Protein AF-L7R060-F1 (afdb_monomer)

Radius of gyration: 18.18 Å; Cα contacts (8 Å, |Δi|>4): 61; chains: 1; bounding box: 45×25×52 Å

Solvent-accessible surface area (backbone atoms only — not comparable to full-atom values): 6545 Å² total; per-residue (Å²): 123,94,82,47,65,68,56,54,50,41,52,54,49,36,50,52,49,52,52,50,52,53,48,53,52,49,66,74,74,50,60,56,66,68,50,34,44,70,75,47,49,67,59,95,84,44,58,66,72,50,77,69,54,50,54,49,33,53,75,73,73,43,94,71,81,53,69,83,77,52,50,71,69,54,42,38,60,67,54,50,82,80,78,59,79,92,69,67,85,79,72,77,68,72,102,61,101,62,78,85,83,110

Secondary structure (DSSP, 8-state):
--SSHHHHHHHHHHHHHHHHHHHH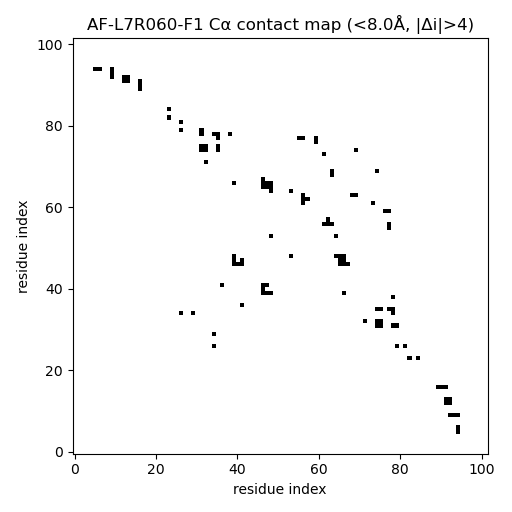HHHHHS-HHHHHHHHS--BTTB----HHHHHHHHHTT-----GGG--HHHHHHHH-----GGG-------SS--GGG-

Structure (mmCIF, N/CA/C/O backbone):
data_AF-L7R060-F1
#
_entry.id   AF-L7R060-F1
#
loop_
_atom_site.group_PDB
_atom_site.id
_atom_site.type_symbol
_atom_site.label_atom_id
_atom_site.label_alt_id
_atom_site.label_comp_id
_atom_site.label_asym_id
_atom_site.label_entity_id
_atom_site.label_seq_id
_atom_site.pdbx_PDB_ins_code
_atom_site.Cartn_x
_atom_site.Cartn_y
_atom_site.Cartn_z
_atom_site.occupancy
_atom_site.B_iso_or_equiv
_atom_site.auth_seq_id
_atom_site.auth_comp_id
_atom_site.auth_asym_id
_atom_site.auth_atom_id
_atom_site.pdbx_PDB_model_num
ATOM 1 N N . HIS A 1 1 ? 6.606 -1.240 -30.825 1.00 59.78 1 HIS A N 1
ATOM 2 C CA . HIS A 1 1 ? 5.860 -2.257 -30.055 1.00 59.78 1 HIS A CA 1
ATOM 3 C C . HIS A 1 1 ? 4.808 -2.863 -30.954 1.00 59.78 1 HIS A C 1
ATOM 5 O O . HIS A 1 1 ? 4.145 -2.104 -31.643 1.00 59.78 1 HIS A O 1
ATOM 11 N N . LEU A 1 2 ? 4.706 -4.192 -30.994 1.00 74.38 2 LEU A N 1
ATOM 12 C CA . LEU A 1 2 ? 3.775 -4.894 -31.881 1.00 74.38 2 LEU A CA 1
ATOM 13 C C . LEU A 1 2 ? 2.315 -4.590 -31.490 1.00 74.38 2 LEU A C 1
ATOM 15 O O . LEU A 1 2 ? 1.551 -4.064 -32.286 1.00 74.38 2 LEU A O 1
ATOM 19 N N . THR A 1 3 ? 1.976 -4.851 -30.227 1.00 81.38 3 THR A N 1
ATOM 20 C CA . THR A 1 3 ? 0.625 -4.688 -29.656 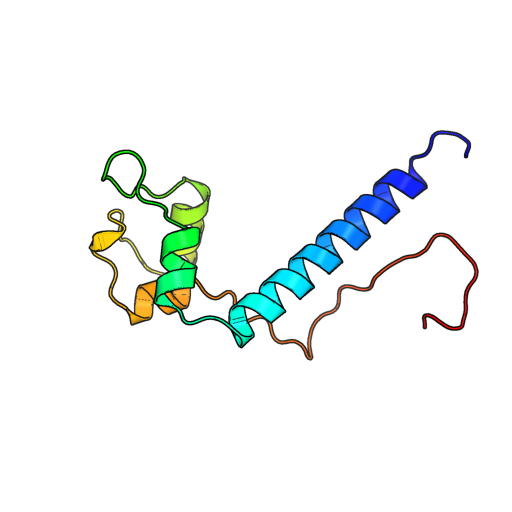1.00 81.38 3 THR A CA 1
ATOM 21 C C . THR A 1 3 ? 0.634 -4.035 -28.267 1.00 81.38 3 THR A C 1
ATOM 23 O O . THR A 1 3 ? -0.404 -3.598 -27.791 1.00 81.38 3 THR A O 1
ATOM 26 N N . GLY A 1 4 ? 1.806 -3.904 -27.626 1.00 83.38 4 GLY A N 1
ATOM 27 C CA . GLY A 1 4 ? 1.961 -3.256 -26.314 1.00 83.38 4 GLY A CA 1
ATOM 28 C C . GLY A 1 4 ? 1.757 -4.171 -25.100 1.00 83.38 4 GLY A C 1
ATOM 29 O O . GLY A 1 4 ? 1.866 -3.698 -23.973 1.00 83.38 4 GLY A O 1
ATOM 30 N N . ASP A 1 5 ? 1.537 -5.471 -25.298 1.00 86.50 5 ASP A N 1
ATOM 31 C CA . ASP A 1 5 ? 1.238 -6.415 -24.208 1.00 86.50 5 ASP A CA 1
ATOM 32 C C . ASP A 1 5 ? 2.343 -6.469 -23.142 1.00 86.50 5 ASP A C 1
ATOM 34 O O . ASP A 1 5 ? 2.064 -6.400 -21.945 1.00 86.50 5 ASP A O 1
ATOM 38 N N . ILE A 1 6 ? 3.613 -6.494 -23.563 1.00 82.62 6 ILE A N 1
ATOM 39 C CA . ILE A 1 6 ? 4.758 -6.482 -22.638 1.00 82.62 6 ILE A CA 1
ATOM 40 C C . ILE A 1 6 ? 4.770 -5.195 -21.804 1.00 82.62 6 ILE A C 1
ATOM 42 O O . ILE A 1 6 ? 4.984 -5.244 -20.598 1.00 82.62 6 ILE A O 1
ATOM 46 N N . HIS A 1 7 ? 4.435 -4.049 -22.400 1.00 83.06 7 HIS A N 1
ATOM 47 C CA . HIS A 1 7 ? 4.350 -2.786 -21.668 1.00 83.06 7 HIS A CA 1
ATOM 48 C C . HIS A 1 7 ? 3.236 -2.779 -20.629 1.00 83.06 7 HIS A C 1
ATOM 50 O O . HIS A 1 7 ? 3.437 -2.263 -19.531 1.00 83.06 7 HIS A O 1
ATOM 56 N N . ALA A 1 8 ? 2.075 -3.350 -20.957 1.00 85.94 8 ALA A N 1
ATOM 57 C CA . ALA A 1 8 ? 0.975 -3.469 -20.010 1.00 85.94 8 ALA A CA 1
ATOM 58 C C . ALA A 1 8 ? 1.377 -4.342 -18.811 1.00 85.94 8 ALA A C 1
ATOM 60 O O . ALA A 1 8 ? 1.128 -3.967 -17.664 1.00 85.94 8 ALA A O 1
ATOM 61 N N . VAL A 1 9 ? 2.074 -5.456 -19.062 1.00 86.44 9 VAL A N 1
ATOM 62 C CA . VAL A 1 9 ? 2.598 -6.341 -18.011 1.00 86.44 9 VAL A CA 1
ATOM 63 C C . VAL A 1 9 ? 3.658 -5.633 -17.161 1.00 86.44 9 VAL A C 1
ATOM 65 O O . VAL A 1 9 ? 3.557 -5.643 -15.933 1.00 86.44 9 VAL A O 1
ATOM 68 N N . THR A 1 10 ? 4.635 -4.960 -17.776 1.00 86.19 10 THR A N 1
ATOM 69 C CA . THR A 1 10 ? 5.672 -4.187 -17.070 1.00 86.19 10 THR A CA 1
ATOM 70 C C . THR A 1 10 ? 5.061 -3.080 -16.211 1.00 86.19 10 THR A C 1
ATOM 72 O O . THR A 1 10 ? 5.429 -2.929 -15.043 1.00 86.19 10 THR A O 1
ATOM 75 N N . ALA A 1 11 ? 4.098 -2.329 -16.752 1.00 86.06 11 ALA A N 1
ATOM 76 C CA . ALA A 1 11 ? 3.409 -1.268 -16.026 1.00 86.06 11 ALA A CA 1
ATOM 77 C C . ALA A 1 11 ? 2.633 -1.821 -14.823 1.00 86.06 11 ALA A C 1
ATOM 79 O O . ALA A 1 11 ? 2.760 -1.286 -13.722 1.00 86.06 11 ALA A O 1
ATOM 80 N N . ALA A 1 12 ? 1.889 -2.918 -14.998 1.00 88.38 12 ALA A N 1
ATOM 81 C CA . ALA A 1 12 ? 1.152 -3.562 -13.914 1.00 88.38 12 ALA A CA 1
ATOM 82 C C . ALA A 1 12 ? 2.084 -4.109 -12.816 1.00 88.38 12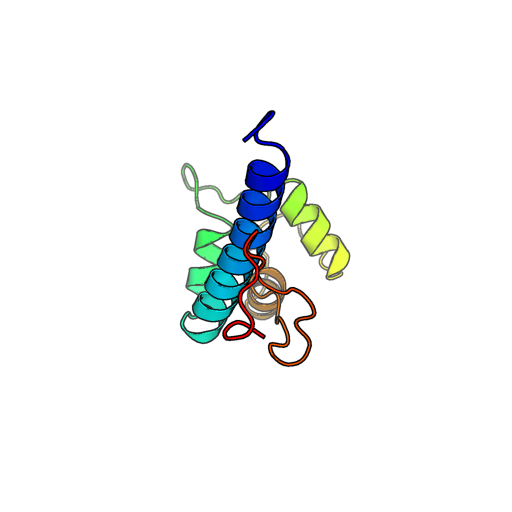 ALA A C 1
ATOM 84 O O . ALA A 1 12 ? 1.834 -3.887 -11.630 1.00 88.38 12 ALA A O 1
ATOM 85 N N . ASN A 1 13 ? 3.188 -4.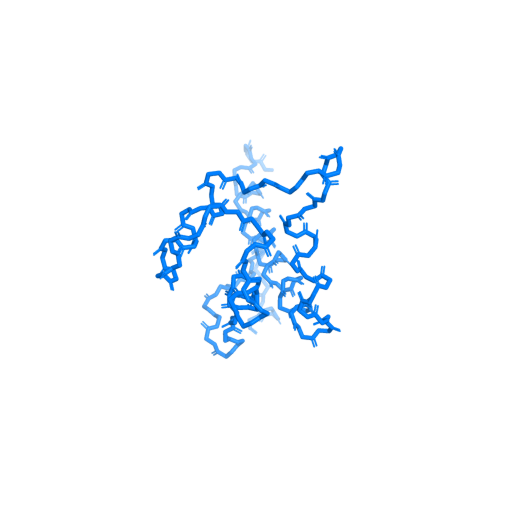766 -13.193 1.00 89.94 13 ASN A N 1
ATOM 86 C CA . ASN A 1 13 ? 4.168 -5.305 -12.246 1.00 89.94 13 ASN A CA 1
ATOM 87 C C . ASN A 1 13 ? 4.799 -4.203 -11.385 1.00 89.94 13 ASN A C 1
ATOM 89 O O . ASN A 1 13 ? 4.892 -4.316 -10.160 1.00 89.94 13 ASN A O 1
ATOM 93 N N . ASN A 1 14 ? 5.223 -3.120 -12.035 1.00 86.69 14 ASN A N 1
ATOM 94 C CA . ASN A 1 14 ? 5.877 -2.007 -11.359 1.00 86.69 14 ASN A CA 1
ATOM 95 C C . ASN A 1 14 ? 4.892 -1.156 -10.556 1.00 86.69 14 ASN A C 1
ATOM 97 O O . ASN A 1 14 ? 5.276 -0.623 -9.515 1.00 86.69 14 ASN A O 1
ATOM 101 N N . LEU A 1 15 ? 3.628 -1.068 -10.986 1.00 89.75 15 LEU A N 1
ATOM 102 C CA . LEU A 1 15 ? 2.565 -0.446 -10.202 1.00 89.75 15 LEU A CA 1
ATOM 103 C C . LEU A 1 15 ? 2.357 -1.192 -8.881 1.00 89.75 15 LEU A C 1
ATOM 105 O O . LEU A 1 15 ? 2.281 -0.548 -7.836 1.00 89.75 15 LEU A O 1
ATOM 109 N N . LEU A 1 16 ? 2.326 -2.529 -8.904 1.00 88.12 16 LEU A N 1
ATOM 110 C CA . LEU A 1 16 ? 2.218 -3.320 -7.678 1.00 88.12 16 LEU A CA 1
ATOM 111 C C . 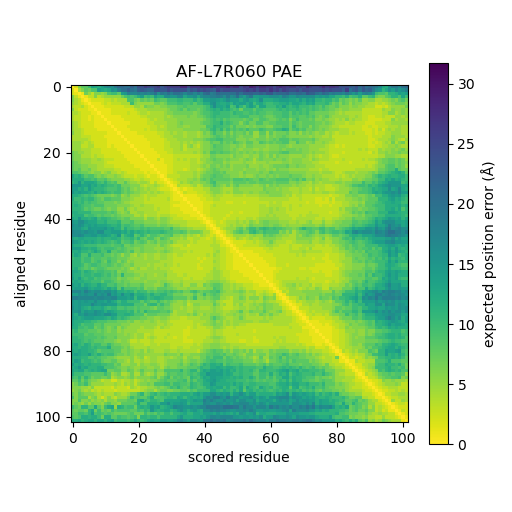LEU A 1 16 ? 3.430 -3.106 -6.762 1.00 88.12 16 LEU A C 1
ATOM 113 O O . LEU A 1 16 ? 3.253 -2.846 -5.573 1.00 88.12 16 LEU A O 1
ATOM 117 N N . ALA A 1 17 ? 4.647 -3.139 -7.315 1.00 87.00 17 ALA A N 1
ATOM 118 C CA . ALA A 1 17 ? 5.867 -2.870 -6.551 1.00 87.00 17 ALA A CA 1
ATOM 119 C C . ALA A 1 17 ? 5.832 -1.476 -5.892 1.00 87.00 17 ALA A C 1
ATOM 121 O O . ALA A 1 17 ? 6.106 -1.336 -4.703 1.00 87.00 17 ALA A O 1
ATOM 122 N N . ALA A 1 18 ? 5.412 -0.445 -6.633 1.00 87.25 18 ALA A N 1
ATOM 123 C CA . ALA A 1 18 ? 5.281 0.913 -6.107 1.00 87.25 18 ALA A CA 1
ATOM 124 C C . ALA A 1 18 ? 4.215 1.024 -5.009 1.00 87.25 18 ALA A C 1
ATOM 126 O O . ALA A 1 18 ? 4.421 1.723 -4.017 1.00 87.25 18 ALA A O 1
ATOM 127 N N . GLN A 1 19 ? 3.090 0.319 -5.151 1.00 87.56 19 GLN A N 1
ATOM 128 C CA . GLN A 1 19 ? 2.060 0.266 -4.114 1.00 87.56 19 GLN A CA 1
ATOM 129 C C . GLN A 1 19 ? 2.558 -0.430 -2.842 1.00 87.56 19 GLN A C 1
ATOM 131 O O . GLN A 1 19 ? 2.220 0.011 -1.742 1.00 87.56 19 GLN A O 1
ATOM 136 N N . MET A 1 20 ? 3.370 -1.483 -2.975 1.00 86.12 20 MET A N 1
ATOM 137 C CA . MET A 1 20 ? 4.004 -2.150 -1.836 1.00 86.12 20 MET A CA 1
ATOM 138 C C . MET A 1 20 ? 4.952 -1.206 -1.094 1.00 86.12 20 MET A C 1
ATOM 140 O O . MET A 1 20 ? 4.821 -1.064 0.121 1.00 86.12 20 MET A O 1
ATOM 144 N N . ASP A 1 21 ? 5.833 -0.499 -1.802 1.00 85.00 21 ASP A N 1
ATOM 145 C CA . ASP A 1 21 ? 6.761 0.452 -1.176 1.00 85.00 21 ASP A CA 1
ATOM 146 C C . ASP A 1 21 ? 6.029 1.602 -0.484 1.00 85.00 21 ASP A C 1
ATOM 148 O O . ASP A 1 21 ? 6.330 1.936 0.662 1.00 85.00 21 ASP A O 1
ATOM 152 N N . ALA A 1 22 ? 5.021 2.181 -1.147 1.00 86.25 22 ALA A N 1
ATOM 153 C CA . ALA A 1 22 ? 4.194 3.232 -0.561 1.00 86.25 22 ALA A CA 1
ATOM 154 C C . ALA A 1 22 ? 3.512 2.740 0.721 1.00 86.25 22 ALA A C 1
ATOM 156 O O . ALA A 1 22 ? 3.435 3.458 1.721 1.00 86.25 22 ALA A O 1
ATOM 157 N N . ARG A 1 23 ? 3.049 1.486 0.720 1.00 85.12 23 ARG A N 1
ATOM 158 C CA . ARG A 1 23 ? 2.434 0.875 1.891 1.00 85.12 23 ARG A CA 1
ATOM 159 C C . ARG A 1 23 ? 3.431 0.692 3.036 1.00 85.12 23 ARG A C 1
ATOM 161 O O . ARG A 1 23 ? 3.100 1.064 4.159 1.00 85.12 23 ARG A O 1
ATOM 168 N N . ILE A 1 24 ? 4.625 0.170 2.758 1.00 86.38 24 ILE A N 1
ATOM 169 C CA . ILE A 1 24 ? 5.707 0.015 3.745 1.00 86.38 24 ILE A CA 1
ATOM 170 C C . ILE A 1 24 ? 6.075 1.380 4.335 1.00 86.38 24 ILE A C 1
ATOM 172 O O . ILE A 1 24 ? 6.105 1.544 5.553 1.00 86.38 24 ILE A O 1
ATOM 176 N N . PHE A 1 25 ? 6.266 2.390 3.485 1.00 86.00 25 PHE A N 1
ATOM 177 C CA . PHE A 1 25 ? 6.591 3.748 3.910 1.00 86.00 25 PHE A CA 1
ATOM 178 C C . PHE A 1 25 ? 5.522 4.344 4.839 1.00 86.00 25 PHE A C 1
ATOM 180 O O . PHE A 1 25 ? 5.847 4.911 5.885 1.00 86.00 25 PHE A O 1
ATOM 187 N N . HIS A 1 26 ? 4.239 4.198 4.501 1.00 84.75 26 HIS A N 1
ATOM 188 C CA . HIS A 1 26 ? 3.154 4.700 5.343 1.00 84.75 26 HIS A CA 1
ATOM 189 C C . HIS A 1 26 ? 3.012 3.934 6.663 1.00 84.75 26 HIS A C 1
ATOM 191 O O . HIS A 1 26 ? 2.721 4.563 7.678 1.00 84.75 26 HIS A O 1
ATOM 197 N N . GLU A 1 27 ? 3.256 2.620 6.687 1.00 84.50 27 GLU A N 1
ATOM 198 C CA . GLU A 1 27 ? 3.258 1.840 7.936 1.00 84.50 27 GLU A CA 1
ATOM 199 C C . GLU A 1 27 ? 4.428 2.202 8.863 1.00 84.50 27 GLU A C 1
ATOM 201 O O . GLU A 1 27 ? 4.266 2.170 10.083 1.00 84.50 27 GLU A O 1
ATOM 206 N N . LEU A 1 28 ? 5.584 2.583 8.308 1.00 83.00 28 LEU A N 1
ATOM 207 C CA . LEU A 1 28 ? 6.756 3.002 9.086 1.00 83.00 28 LEU A CA 1
ATOM 208 C C . LEU A 1 28 ? 6.634 4.428 9.641 1.00 83.00 28 LEU A C 1
ATOM 210 O O . LEU A 1 28 ? 7.156 4.717 10.715 1.00 83.00 28 LEU A O 1
ATOM 214 N N . THR A 1 29 ? 5.968 5.328 8.915 1.00 83.88 29 THR A N 1
ATOM 215 C CA . THR A 1 29 ? 5.951 6.767 9.242 1.00 83.88 29 THR A CA 1
ATOM 216 C C . THR A 1 29 ? 4.697 7.231 9.978 1.00 83.88 29 THR A C 1
ATOM 218 O O . THR A 1 29 ? 4.731 8.267 10.645 1.00 83.88 29 THR A O 1
ATOM 221 N N . GLN A 1 30 ? 3.575 6.514 9.865 1.00 83.12 30 GLN A N 1
ATOM 222 C CA . GLN A 1 30 ? 2.288 6.960 10.402 1.00 83.12 30 GLN A CA 1
ATOM 223 C C . GLN A 1 30 ? 1.858 6.183 11.649 1.00 83.12 30 GLN A C 1
ATOM 225 O O . GLN A 1 30 ? 2.161 5.007 11.828 1.00 83.12 30 GLN A O 1
AT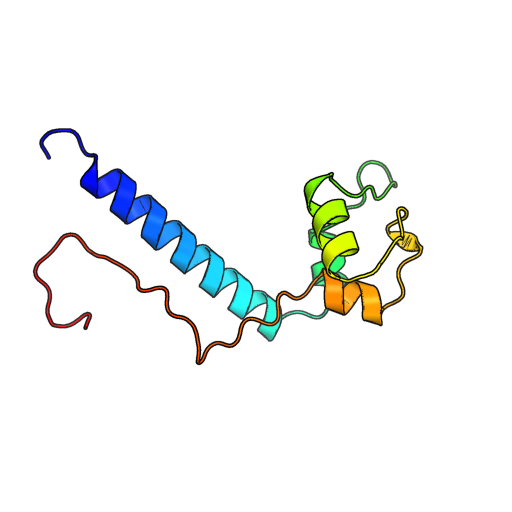OM 230 N N . LYS A 1 31 ? 1.096 6.864 12.513 1.00 84.44 31 LYS A N 1
ATOM 231 C CA . LYS A 1 31 ? 0.425 6.250 13.665 1.00 84.44 31 LYS A CA 1
ATOM 232 C C . LYS A 1 31 ? -0.793 5.436 13.214 1.00 84.44 31 LYS A C 1
ATOM 234 O O . LYS A 1 31 ? -1.412 5.742 12.194 1.00 84.44 31 LYS A O 1
ATOM 239 N N . ASP A 1 32 ? -1.182 4.463 14.031 1.00 84.06 32 ASP A N 1
ATOM 240 C CA . ASP A 1 32 ? -2.208 3.471 13.677 1.00 84.06 32 ASP A CA 1
ATOM 241 C C . ASP A 1 32 ? -3.614 4.056 13.543 1.00 84.06 32 ASP A C 1
ATOM 243 O O . ASP A 1 32 ? -4.340 3.696 12.618 1.00 84.06 32 ASP A O 1
ATOM 247 N N . GLY A 1 33 ? -3.980 5.008 14.408 1.00 84.12 33 GLY A N 1
ATOM 248 C CA . GLY A 1 33 ? -5.281 5.687 14.352 1.00 84.12 33 GLY A CA 1
ATOM 249 C C . GLY A 1 33 ? -5.540 6.348 12.990 1.00 84.12 33 GLY A C 1
ATOM 250 O O . GLY A 1 33 ? -6.480 5.959 12.297 1.00 84.12 33 GLY A O 1
ATOM 251 N N . PRO A 1 34 ? -4.667 7.268 12.531 1.00 86.19 34 PRO A N 1
ATOM 252 C CA . PRO A 1 34 ? -4.775 7.850 11.194 1.00 86.19 34 PRO A CA 1
ATOM 253 C C . PRO A 1 34 ? -4.749 6.823 10.053 1.00 86.19 34 PRO A C 1
ATOM 255 O O . PRO A 1 34 ? -5.343 7.058 8.999 1.00 86.19 34 PRO A O 1
ATOM 258 N N . LEU A 1 35 ? -4.042 5.697 10.211 1.00 85.50 35 LEU A N 1
ATOM 259 C CA . LEU A 1 35 ? -4.023 4.633 9.203 1.00 85.50 35 LEU A CA 1
ATOM 260 C C . LEU A 1 35 ? -5.406 3.972 9.088 1.00 85.50 35 LEU A C 1
ATOM 262 O O . LEU A 1 35 ? -5.926 3.797 7.986 1.00 85.50 35 LEU A O 1
ATOM 266 N N . TYR A 1 36 ? -6.023 3.668 10.231 1.00 87.25 36 TYR A N 1
ATOM 267 C CA . TYR A 1 36 ? -7.369 3.113 10.311 1.00 87.25 36 TYR A CA 1
ATOM 268 C C . TYR A 1 36 ? -8.425 4.075 9.757 1.00 87.25 36 TYR A C 1
ATOM 270 O O . TYR A 1 36 ? -9.263 3.672 8.951 1.00 87.25 36 TYR A O 1
ATOM 278 N N . ASP A 1 37 ? -8.345 5.358 10.111 1.00 87.25 37 ASP A N 1
ATOM 279 C CA . ASP A 1 37 ? -9.300 6.379 9.670 1.00 87.25 37 ASP A CA 1
ATOM 280 C C . ASP A 1 37 ? -9.324 6.551 8.145 1.00 87.25 37 ASP A C 1
ATOM 282 O O . ASP A 1 37 ? -10.378 6.816 7.565 1.00 87.25 37 ASP A O 1
ATOM 286 N N . ARG A 1 38 ? -8.177 6.360 7.481 1.00 86.00 38 ARG A N 1
ATOM 287 C CA . ARG A 1 38 ? -8.091 6.370 6.012 1.00 86.00 38 ARG A CA 1
ATOM 288 C C . ARG A 1 38 ? -8.652 5.099 5.379 1.00 86.00 38 ARG A C 1
ATOM 290 O O . ARG A 1 38 ? -9.193 5.166 4.279 1.00 86.00 38 ARG A O 1
ATOM 297 N N . LEU A 1 39 ? -8.532 3.951 6.049 1.00 85.88 39 LEU A N 1
ATOM 298 C CA . LEU A 1 39 ? -9.087 2.680 5.573 1.00 85.88 39 LEU A CA 1
ATOM 299 C C . LEU A 1 39 ? -10.608 2.615 5.746 1.00 85.88 39 LEU A C 1
ATOM 301 O O . LEU A 1 39 ? -11.294 2.037 4.903 1.00 85.88 39 LEU A O 1
ATOM 305 N N . VAL A 1 40 ? -11.134 3.194 6.825 1.00 88.44 40 VAL A N 1
ATOM 306 C CA . VAL A 1 40 ? -12.568 3.223 7.136 1.00 88.44 40 VAL A CA 1
ATOM 307 C C . VAL A 1 40 ? -13.008 4.672 7.374 1.00 88.44 40 VAL A C 1
ATOM 309 O O . VAL A 1 40 ? -13.226 5.095 8.519 1.00 88.44 40 VAL A O 1
ATOM 312 N N . PRO A 1 41 ? -13.137 5.465 6.295 1.00 88.50 41 PRO A N 1
ATOM 313 C CA . PRO A 1 41 ? -13.551 6.851 6.417 1.00 88.50 41 PRO A CA 1
ATOM 314 C C . PRO A 1 41 ? -14.990 6.945 6.930 1.00 88.50 41 PRO A C 1
ATOM 316 O O . PRO A 1 41 ? -15.841 6.098 6.645 1.00 88.50 41 PRO A O 1
ATOM 319 N N . LYS A 1 42 ? -15.281 8.017 7.671 1.00 87.69 42 LYS A N 1
ATOM 320 C CA . LYS A 1 42 ? -16.657 8.382 8.024 1.00 87.69 42 LYS A CA 1
ATOM 321 C C . LYS A 1 42 ? -17.312 9.027 6.811 1.00 87.69 42 LYS A C 1
ATOM 323 O O . LYS A 1 42 ? -16.977 10.153 6.455 1.00 87.69 42 LYS A O 1
ATOM 328 N N . ILE A 1 43 ? -18.259 8.331 6.190 1.00 84.44 43 ILE A N 1
ATOM 329 C CA . ILE A 1 43 ? -19.060 8.877 5.092 1.00 84.44 43 ILE A CA 1
ATOM 330 C C . ILE A 1 43 ? -20.427 9.220 5.672 1.00 84.44 43 ILE A C 1
ATOM 332 O O . ILE A 1 43 ? -21.122 8.348 6.184 1.00 84.44 43 ILE A O 1
ATOM 336 N N . LYS A 1 44 ? -20.806 10.503 5.624 1.00 82.62 44 LYS A N 1
ATOM 337 C CA . LYS A 1 44 ? -22.058 11.003 6.227 1.00 82.62 44 LYS A CA 1
ATOM 338 C C . LYS A 1 44 ? -22.192 10.629 7.717 1.00 82.62 44 LYS A C 1
ATOM 340 O O . LYS A 1 44 ? -23.258 10.238 8.175 1.00 82.62 44 LYS A O 1
ATOM 345 N N . GLY A 1 45 ? -21.084 10.708 8.458 1.00 82.38 45 GLY A N 1
ATOM 346 C CA . GLY A 1 45 ? -21.032 10.425 9.898 1.00 82.38 45 GLY A CA 1
ATOM 347 C C . GLY A 1 45 ? -20.967 8.942 10.277 1.00 82.38 45 GLY A C 1
ATOM 348 O O . GLY A 1 45 ? -20.652 8.643 11.424 1.00 82.38 45 GLY A O 1
ATOM 349 N N . VAL A 1 46 ? -21.177 8.021 9.331 1.00 84.44 46 VAL A N 1
ATOM 350 C CA . VAL A 1 46 ? -21.199 6.575 9.593 1.00 84.44 46 VAL A CA 1
ATOM 351 C C . VAL A 1 46 ? -19.943 5.912 9.035 1.00 84.44 46 VAL A C 1
ATOM 353 O O . VAL A 1 46 ? -19.517 6.193 7.910 1.00 84.44 46 VAL A O 1
ATOM 356 N N . ARG A 1 47 ? -19.346 5.009 9.818 1.00 87.00 47 ARG A N 1
ATOM 357 C CA . ARG A 1 47 ? -18.314 4.086 9.339 1.00 87.00 47 ARG A CA 1
ATOM 358 C C . ARG A 1 47 ? -18.962 2.783 8.909 1.00 87.00 47 ARG A C 1
ATOM 360 O O . ARG A 1 47 ? -19.804 2.241 9.616 1.00 87.00 47 ARG A O 1
ATOM 367 N N . LYS A 1 48 ? -18.549 2.250 7.763 1.00 87.44 48 LYS A N 1
ATOM 368 C CA . LYS A 1 48 ? -19.022 0.951 7.283 1.00 87.44 48 LYS A CA 1
ATOM 369 C C . LYS A 1 48 ? -17.869 0.172 6.679 1.00 87.44 48 LYS A C 1
ATOM 371 O O . LYS A 1 48 ? -17.136 0.706 5.850 1.00 87.44 48 LYS A O 1
ATOM 376 N N . PHE A 1 49 ? -17.747 -1.099 7.050 1.00 87.94 49 PHE A N 1
ATOM 377 C CA . PHE A 1 49 ? -16.815 -1.996 6.379 1.00 87.94 49 PHE A CA 1
ATOM 378 C C . PHE A 1 49 ? -17.312 -2.387 4.987 1.00 87.94 49 PHE A C 1
ATOM 380 O O . PHE A 1 49 ? -18.492 -2.682 4.783 1.00 87.94 49 PHE A O 1
ATOM 387 N N . SER A 1 50 ? -16.386 -2.460 4.035 1.00 88.56 50 SER A N 1
ATOM 388 C CA . SER A 1 50 ? -16.622 -3.110 2.748 1.00 88.56 50 SER A CA 1
ATOM 389 C C . SER A 1 50 ? -16.538 -4.637 2.875 1.00 88.56 50 SER A C 1
ATOM 391 O O . SER A 1 50 ? -15.930 -5.174 3.803 1.00 88.56 50 SER A O 1
ATOM 393 N N . ALA A 1 51 ? -17.088 -5.368 1.901 1.00 88.44 51 ALA A N 1
ATOM 394 C CA . ALA A 1 51 ? -17.031 -6.833 1.888 1.00 88.44 51 ALA A CA 1
ATOM 395 C C . ALA A 1 51 ? -15.586 -7.380 1.923 1.00 88.44 51 ALA A C 1
ATOM 397 O O . ALA A 1 51 ? -15.326 -8.436 2.496 1.00 88.44 51 ALA A O 1
ATOM 398 N N . ILE A 1 52 ? -14.624 -6.655 1.338 1.00 88.62 52 ILE A N 1
ATOM 399 C CA . ILE A 1 52 ? -13.199 -7.027 1.360 1.00 88.62 52 ILE A CA 1
ATOM 400 C C . ILE A 1 52 ? -12.630 -6.886 2.778 1.00 88.62 52 ILE A C 1
ATOM 402 O O . ILE A 1 52 ? -11.889 -7.753 3.240 1.00 88.62 52 ILE A O 1
ATOM 406 N N . GLN A 1 53 ? -13.003 -5.818 3.482 1.00 87.38 53 GLN A N 1
ATOM 407 C CA . GLN A 1 53 ? -12.554 -5.551 4.847 1.00 87.38 53 GLN A CA 1
ATOM 408 C C . GLN A 1 53 ? -13.126 -6.568 5.837 1.00 87.38 53 GLN A C 1
ATOM 410 O O . GLN A 1 53 ? -12.385 -7.085 6.668 1.00 87.38 53 GLN A O 1
ATOM 415 N N . GLN A 1 54 ? -14.394 -6.951 5.679 1.00 88.88 54 GLN A N 1
ATOM 416 C CA . GLN A 1 54 ? -15.004 -8.024 6.473 1.00 88.88 54 GLN A CA 1
ATOM 417 C C . GLN A 1 54 ? -14.290 -9.367 6.266 1.00 88.88 54 GLN A C 1
ATOM 419 O O . GLN A 1 54 ? -13.998 -10.072 7.228 1.00 88.88 54 GLN A O 1
ATOM 424 N N . ARG A 1 55 ? -13.918 -9.705 5.021 1.00 89.88 55 ARG A N 1
ATOM 425 C CA . ARG A 1 55 ? -13.106 -10.905 4.750 1.00 89.88 55 ARG A CA 1
ATOM 426 C C . ARG A 1 55 ? -11.744 -10.851 5.443 1.00 89.88 55 ARG A C 1
ATOM 428 O O . ARG A 1 55 ? -11.277 -11.877 5.929 1.00 89.88 55 ARG A O 1
ATOM 435 N N . ARG A 1 56 ? -11.103 -9.679 5.498 1.00 88.88 56 ARG A N 1
ATOM 436 C CA . ARG A 1 56 ? -9.838 -9.491 6.225 1.00 88.88 56 ARG A CA 1
ATOM 437 C C . ARG A 1 56 ? -10.021 -9.692 7.731 1.00 88.88 56 ARG A C 1
ATOM 439 O O . ARG A 1 56 ? -9.234 -10.425 8.314 1.00 88.88 56 ARG A O 1
ATOM 446 N N . LEU A 1 57 ? -11.056 -9.105 8.332 1.00 89.00 57 LEU A N 1
ATOM 447 C CA . LEU A 1 57 ? -11.367 -9.269 9.759 1.00 89.00 57 LEU A CA 1
ATOM 448 C C . LEU A 1 57 ? -11.593 -10.739 10.126 1.00 89.00 57 LEU A C 1
ATOM 450 O O . LEU A 1 57 ? -10.972 -11.238 11.060 1.00 89.00 57 LEU A O 1
ATOM 454 N N . LYS A 1 58 ? -12.350 -11.467 9.298 1.00 89.12 58 LYS A N 1
ATOM 455 C CA . LYS A 1 58 ? -12.554 -12.910 9.471 1.00 89.12 58 LYS A CA 1
ATOM 456 C C . LYS A 1 58 ? -11.243 -13.705 9.424 1.00 89.12 58 LYS A C 1
ATOM 458 O O . LYS A 1 58 ? -11.055 -14.623 10.211 1.00 89.12 58 LYS A O 1
ATOM 463 N N . ARG A 1 59 ? -10.300 -13.343 8.541 1.00 87.88 59 ARG A N 1
ATOM 464 C CA . ARG A 1 59 ? -8.957 -13.968 8.494 1.00 87.88 59 ARG A CA 1
ATOM 465 C C . ARG A 1 59 ? -8.104 -13.650 9.724 1.00 87.88 59 ARG A C 1
ATOM 467 O O . ARG A 1 59 ? -7.214 -14.428 10.041 1.00 87.88 59 ARG A O 1
ATOM 474 N N . LEU A 1 60 ? -8.365 -12.527 10.389 1.00 86.75 60 LEU A N 1
ATOM 475 C CA . LEU A 1 60 ? -7.714 -12.134 11.640 1.00 86.75 60 LEU A CA 1
ATOM 476 C C . LEU A 1 60 ? -8.406 -12.722 12.884 1.00 86.75 60 LEU A C 1
ATOM 478 O O . LEU A 1 60 ? -7.915 -12.506 13.988 1.00 86.75 60 LEU A O 1
ATOM 482 N N . GLY A 1 61 ? -9.516 -13.453 12.719 1.00 87.50 61 GLY A N 1
ATOM 483 C CA . GLY A 1 61 ? -10.296 -14.018 13.825 1.00 87.50 61 GLY A CA 1
ATOM 484 C C . GLY A 1 61 ? -11.155 -12.993 14.571 1.00 87.50 61 GLY A C 1
ATOM 485 O O . GLY A 1 61 ? -11.493 -13.215 15.728 1.00 87.50 61 GLY A O 1
ATOM 486 N N . ILE A 1 62 ? -11.480 -11.861 13.938 1.00 87.25 62 ILE A N 1
ATOM 487 C CA . ILE A 1 62 ? -12.299 -10.796 14.528 1.00 87.25 62 ILE A CA 1
ATOM 488 C C . ILE A 1 62 ? -13.687 -10.831 13.879 1.00 87.25 62 ILE A C 1
ATOM 490 O O . ILE A 1 62 ? -13.860 -10.373 12.750 1.00 87.25 62 ILE A O 1
ATOM 494 N N . ASP A 1 63 ? -14.688 -11.331 14.603 1.00 83.62 63 ASP A N 1
ATOM 495 C CA . ASP A 1 63 ? -16.085 -11.410 14.141 1.00 83.62 63 ASP A CA 1
ATOM 496 C C . ASP A 1 63 ? -16.902 -10.164 14.537 1.00 83.62 63 ASP A C 1
ATOM 498 O O . ASP A 1 63 ? -18.034 -10.247 15.011 1.00 83.62 63 ASP A O 1
ATOM 502 N N . LYS A 1 64 ? -16.320 -8.972 14.352 1.00 83.44 64 LYS A N 1
ATOM 503 C CA . LYS A 1 64 ? -16.992 -7.688 14.606 1.00 83.44 64 LYS A CA 1
ATOM 504 C C . LYS A 1 64 ? -17.438 -7.044 13.301 1.00 83.44 64 LYS A C 1
ATOM 506 O O . LYS A 1 64 ? -16.668 -6.924 12.348 1.00 83.44 64 LYS A O 1
ATOM 511 N N . THR A 1 65 ? -18.689 -6.603 13.266 1.00 81.69 65 THR A N 1
ATOM 512 C CA . THR A 1 65 ? -19.308 -5.959 12.099 1.00 81.69 65 THR A CA 1
ATOM 513 C C . THR A 1 65 ? -19.304 -4.437 12.176 1.00 81.69 65 THR A C 1
ATOM 515 O O . THR A 1 65 ? -19.374 -3.791 11.129 1.00 81.69 65 THR A O 1
ATOM 518 N N . ASP A 1 66 ? -19.191 -3.868 13.377 1.00 83.19 66 ASP A N 1
ATOM 519 C CA . ASP A 1 66 ? -19.190 -2.423 13.595 1.00 83.19 66 ASP A CA 1
ATOM 520 C C . ASP A 1 66 ? -17.755 -1.865 13.717 1.00 83.19 66 ASP A C 1
ATOM 522 O O . ASP A 1 66 ? -17.016 -2.281 14.618 1.00 83.19 66 ASP A O 1
ATOM 526 N N . PRO A 1 67 ? -17.338 -0.924 12.846 1.00 82.88 67 PRO A N 1
ATOM 527 C CA . PRO A 1 67 ? -16.018 -0.300 12.895 1.00 82.88 67 PRO A CA 1
ATOM 528 C C . PRO A 1 67 ? -15.659 0.412 14.196 1.00 82.88 67 PRO A C 1
ATOM 530 O O . PRO A 1 67 ? -14.472 0.506 14.518 1.00 82.88 67 PRO A O 1
ATOM 533 N N . ASP A 1 68 ? -16.642 0.941 14.924 1.00 83.12 68 ASP A N 1
ATOM 534 C CA . ASP A 1 68 ? -16.370 1.683 16.155 1.00 83.12 68 ASP A CA 1
ATOM 535 C C . ASP A 1 68 ? -16.226 0.754 17.375 1.00 83.12 68 ASP A C 1
ATOM 537 O O . ASP A 1 68 ? -15.567 1.128 18.343 1.00 83.12 68 ASP A O 1
ATOM 541 N N . SER A 1 69 ? -16.699 -0.495 17.274 1.00 85.00 69 SER A N 1
ATOM 542 C CA . SER A 1 69 ? -16.587 -1.537 18.314 1.00 85.00 69 SER A CA 1
ATOM 543 C C . SER A 1 69 ? -15.211 -2.224 18.419 1.00 85.00 69 SER A C 1
ATOM 545 O O . SER A 1 69 ? -14.976 -3.032 19.327 1.00 85.00 69 SER A O 1
ATOM 547 N N . LEU A 1 70 ? -14.302 -1.954 17.476 1.00 84.25 70 LEU A N 1
ATOM 548 C CA . LEU A 1 70 ? -12.945 -2.505 17.496 1.00 84.25 70 LEU A CA 1
ATOM 549 C C . LEU A 1 70 ? -12.097 -1.833 18.578 1.00 84.25 70 LEU A C 1
ATOM 551 O O . LEU A 1 70 ? -12.086 -0.602 18.668 1.00 84.25 70 LEU A O 1
ATOM 555 N N . THR A 1 71 ? -11.343 -2.637 19.329 1.00 88.00 71 THR A N 1
ATOM 556 C CA . THR A 1 71 ? -10.319 -2.134 20.255 1.00 88.00 71 THR A CA 1
ATOM 557 C C . THR A 1 71 ? -9.127 -1.570 19.483 1.00 88.00 71 THR A C 1
ATOM 559 O O . THR A 1 71 ? -8.935 -1.885 18.306 1.00 88.00 71 THR A O 1
ATOM 562 N N . ASP A 1 72 ? -8.300 -0.747 20.126 1.00 84.75 72 ASP A N 1
ATOM 563 C CA . ASP A 1 72 ? -7.134 -0.150 19.463 1.00 84.75 72 ASP A CA 1
ATOM 564 C C . ASP A 1 72 ? -6.151 -1.214 18.939 1.00 84.75 72 ASP A C 1
ATOM 566 O O . ASP A 1 72 ? -5.676 -1.101 17.810 1.00 84.75 72 ASP A O 1
ATOM 570 N N . ASP A 1 73 ? -5.959 -2.320 19.666 1.00 85.69 73 ASP A N 1
ATOM 571 C CA . ASP A 1 73 ? -5.131 -3.449 19.217 1.00 85.69 73 ASP A CA 1
ATOM 572 C C . ASP A 1 73 ? -5.697 -4.143 17.967 1.00 85.69 73 ASP A C 1
ATOM 574 O O . ASP A 1 73 ? -4.961 -4.512 17.043 1.00 85.69 73 ASP A O 1
ATOM 578 N N . GLU A 1 74 ? -7.018 -4.333 17.913 1.00 86.00 74 GLU A N 1
ATOM 579 C CA . GLU A 1 74 ? -7.698 -4.906 16.750 1.00 86.00 74 GLU A CA 1
ATOM 580 C C . GLU A 1 74 ? -7.633 -3.957 15.549 1.00 86.00 74 GLU A C 1
ATOM 582 O O . GLU A 1 74 ? -7.414 -4.406 14.419 1.00 86.00 74 GLU A O 1
ATOM 587 N N . ARG A 1 75 ? -7.762 -2.645 15.787 1.00 86.62 75 ARG A N 1
ATOM 588 C CA . ARG A 1 75 ? -7.585 -1.610 14.761 1.00 86.62 75 ARG A CA 1
ATOM 589 C C . ARG A 1 75 ? -6.170 -1.642 14.207 1.00 86.62 75 ARG A C 1
ATOM 591 O O . ARG A 1 75 ? -6.030 -1.643 12.986 1.00 86.62 75 ARG A O 1
ATOM 598 N N . THR A 1 76 ? -5.143 -1.758 15.048 1.00 87.12 76 THR A N 1
ATOM 599 C CA . THR A 1 76 ? -3.747 -1.875 14.599 1.00 87.12 76 THR A CA 1
ATOM 600 C C . THR A 1 76 ? -3.527 -3.134 13.764 1.00 87.12 76 THR A C 1
ATOM 602 O O . THR A 1 76 ? -2.983 -3.041 12.662 1.00 87.12 76 THR A O 1
ATOM 605 N N . LYS A 1 77 ? -4.004 -4.304 14.216 1.00 85.81 77 LYS A N 1
ATOM 606 C CA . LYS A 1 77 ? -3.895 -5.569 13.457 1.00 85.81 77 LYS A CA 1
ATOM 607 C C . LYS A 1 77 ? -4.640 -5.526 12.123 1.00 85.81 77 LYS A C 1
ATOM 609 O O . LYS A 1 77 ? -4.180 -6.083 11.127 1.00 85.81 77 LYS A O 1
ATOM 614 N N . PHE A 1 78 ? -5.799 -4.878 12.088 1.00 87.38 78 PHE A N 1
ATOM 615 C CA . PHE A 1 78 ? -6.556 -4.701 10.857 1.00 87.38 78 PHE A CA 1
ATOM 616 C C . PHE A 1 78 ? -5.848 -3.737 9.899 1.00 87.38 78 PHE A C 1
ATOM 618 O O . PHE A 1 78 ? -5.733 -4.034 8.704 1.00 87.38 78 PHE A O 1
ATOM 625 N N . ALA A 1 79 ? -5.373 -2.608 10.426 1.00 85.88 79 ALA A N 1
ATOM 626 C CA . ALA A 1 79 ? -4.807 -1.512 9.662 1.00 85.88 79 ALA A CA 1
ATOM 627 C C . ALA A 1 79 ? -3.431 -1.864 9.086 1.00 85.88 79 ALA A C 1
ATOM 629 O O . ALA A 1 79 ? -3.208 -1.615 7.901 1.00 85.88 79 ALA A O 1
ATOM 630 N N . ARG A 1 80 ? -2.545 -2.500 9.864 1.00 85.88 80 ARG A N 1
ATOM 631 C CA . ARG A 1 80 ? -1.203 -2.905 9.422 1.00 85.88 80 ARG A CA 1
ATOM 632 C C . ARG A 1 80 ? -1.214 -4.247 8.696 1.00 85.88 80 ARG A C 1
ATOM 634 O O . ARG A 1 80 ? -1.922 -5.179 9.072 1.00 85.88 80 ARG A O 1
ATOM 641 N N . LEU A 1 81 ? -0.424 -4.348 7.632 1.00 81.62 81 LEU A N 1
ATOM 642 C CA . LEU A 1 81 ? -0.099 -5.610 6.970 1.00 81.62 81 LEU A CA 1
ATOM 643 C C . LEU A 1 81 ? 1.147 -6.249 7.587 1.00 81.62 81 LEU A C 1
ATOM 645 O O . LEU A 1 81 ? 1.265 -7.466 7.481 1.00 81.62 81 LEU A O 1
ATOM 649 N N . ASN A 1 82 ? 2.010 -5.466 8.255 1.00 79.25 82 ASN A N 1
ATOM 650 C CA . ASN A 1 82 ? 3.266 -5.930 8.854 1.00 79.25 82 ASN A CA 1
ATOM 651 C C . ASN A 1 82 ? 4.1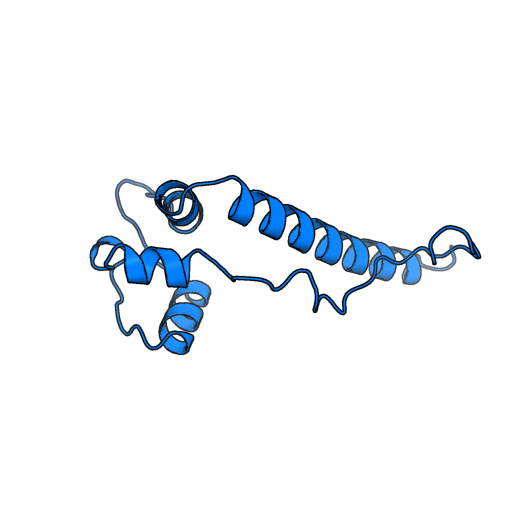15 -6.696 7.829 1.00 79.25 82 ASN A C 1
ATOM 653 O O . ASN A 1 82 ? 4.492 -7.850 8.035 1.00 79.25 82 ASN A O 1
ATOM 657 N N . ILE A 1 83 ? 4.356 -6.055 6.685 1.00 80.38 83 ILE A N 1
ATOM 658 C CA . ILE A 1 83 ? 5.169 -6.629 5.613 1.00 80.38 83 ILE A CA 1
ATOM 659 C C . ILE A 1 83 ? 6.624 -6.689 6.090 1.00 80.38 83 ILE A C 1
ATOM 661 O O . ILE A 1 83 ? 7.205 -5.664 6.439 1.00 80.38 83 ILE A O 1
ATOM 665 N N . ASP A 1 84 ? 7.211 -7.886 6.086 1.00 80.81 84 ASP A N 1
ATOM 666 C CA . ASP A 1 84 ? 8.637 -8.079 6.356 1.00 80.81 84 ASP A CA 1
ATOM 667 C C . ASP A 1 84 ? 9.449 -7.659 5.126 1.00 80.81 84 ASP A C 1
ATOM 669 O O . ASP A 1 84 ? 9.437 -8.338 4.095 1.00 80.81 84 ASP A O 1
ATOM 673 N N . THR A 1 85 ? 10.153 -6.531 5.236 1.00 80.12 85 THR A N 1
ATOM 674 C CA . THR A 1 85 ? 10.955 -5.956 4.150 1.00 80.12 85 THR A CA 1
ATOM 675 C C . THR A 1 85 ? 12.087 -6.871 3.695 1.00 80.12 85 THR A C 1
ATOM 677 O O . THR A 1 85 ? 12.501 -6.790 2.544 1.00 80.12 85 THR A O 1
ATOM 680 N N . ASN A 1 86 ? 12.557 -7.777 4.557 1.00 81.19 86 ASN A N 1
ATOM 681 C CA . ASN A 1 86 ? 13.656 -8.692 4.239 1.00 81.19 86 ASN A CA 1
ATOM 682 C C . ASN A 1 86 ? 13.197 -9.940 3.473 1.00 81.19 86 ASN A C 1
ATOM 684 O O . ASN A 1 86 ? 14.028 -10.720 3.016 1.00 81.19 86 ASN A O 1
ATOM 688 N N . LYS A 1 87 ? 11.882 -10.153 3.343 1.00 84.31 87 LYS A N 1
ATOM 689 C CA . LYS A 1 87 ? 11.288 -11.318 2.664 1.00 84.31 87 LYS A CA 1
ATOM 690 C C . LYS A 1 87 ? 10.464 -10.932 1.439 1.00 84.31 87 LYS A C 1
ATOM 692 O O . LYS A 1 87 ? 9.641 -11.720 0.969 1.00 84.31 87 LYS A O 1
ATOM 697 N N . ILE A 1 88 ? 10.652 -9.718 0.924 1.00 80.88 88 ILE A N 1
ATOM 698 C CA . ILE A 1 88 ? 9.980 -9.278 -0.296 1.00 80.88 88 ILE A CA 1
ATOM 699 C C . ILE A 1 88 ? 10.603 -10.020 -1.481 1.00 80.88 88 ILE A C 1
ATOM 701 O O . ILE A 1 88 ? 11.735 -9.762 -1.866 1.00 80.88 88 ILE A O 1
ATOM 705 N N . MET A 1 89 ? 9.835 -10.941 -2.065 1.00 84.12 89 MET A N 1
ATOM 706 C CA . MET A 1 89 ? 10.226 -11.700 -3.262 1.00 84.12 89 MET A CA 1
ATOM 707 C C . MET A 1 89 ? 9.853 -10.982 -4.574 1.00 84.12 89 MET A C 1
ATOM 709 O O . MET A 1 89 ? 10.098 -11.510 -5.656 1.00 84.12 89 MET A O 1
ATOM 713 N N . TRP A 1 90 ? 9.194 -9.820 -4.494 1.00 83.69 90 TRP A N 1
ATOM 714 C CA . TRP A 1 90 ? 8.666 -9.098 -5.653 1.00 83.69 90 TRP A CA 1
ATOM 715 C C . TRP A 1 90 ? 9.684 -8.096 -6.203 1.00 83.69 90 TRP A C 1
ATOM 717 O O . TRP A 1 90 ? 9.980 -7.093 -5.556 1.00 83.69 90 TRP A O 1
ATOM 727 N N . ASN A 1 91 ? 10.170 -8.341 -7.422 1.00 84.56 91 ASN A N 1
ATOM 728 C CA . ASN A 1 91 ? 11.150 -7.486 -8.090 1.00 84.56 91 ASN A CA 1
ATOM 729 C C . ASN A 1 91 ? 10.480 -6.503 -9.059 1.00 84.56 91 ASN A C 1
ATOM 731 O O . ASN A 1 91 ? 9.466 -6.804 -9.698 1.00 84.56 91 ASN A O 1
ATOM 735 N N . ARG A 1 92 ? 11.085 -5.322 -9.215 1.00 84.44 92 ARG A N 1
ATOM 736 C CA . ARG A 1 92 ? 10.772 -4.429 -10.339 1.00 84.44 92 ARG A CA 1
ATOM 737 C C . ARG A 1 92 ? 11.310 -5.012 -11.641 1.00 84.44 92 ARG A C 1
ATOM 739 O O . ARG A 1 92 ? 12.301 -5.735 -11.634 1.00 84.44 92 ARG A O 1
ATOM 746 N N . VAL A 1 93 ? 10.656 -4.681 -12.751 1.00 83.25 93 VAL A N 1
ATOM 747 C CA . VAL A 1 93 ? 11.015 -5.193 -14.080 1.00 83.25 93 VAL A CA 1
ATOM 748 C C . VAL A 1 93 ? 11.145 -4.057 -15.085 1.00 83.25 93 VAL A C 1
ATOM 750 O O . VAL A 1 93 ? 10.398 -3.081 -15.039 1.00 83.25 93 VAL A O 1
ATOM 753 N N . VAL A 1 94 ? 12.083 -4.193 -16.014 1.00 81.00 94 VAL A N 1
ATOM 754 C CA . VAL A 1 94 ? 12.256 -3.293 -17.156 1.00 81.00 94 VAL A CA 1
ATOM 755 C C . VAL A 1 94 ? 12.457 -4.140 -18.408 1.00 81.00 94 VAL A C 1
ATOM 757 O O . VAL A 1 94 ? 13.162 -5.144 -18.360 1.00 81.00 94 VAL A O 1
ATOM 760 N N . ASP A 1 95 ? 11.819 -3.761 -19.514 1.00 78.62 95 ASP A N 1
ATOM 761 C CA . ASP A 1 95 ? 11.947 -4.455 -20.805 1.00 78.62 95 ASP A CA 1
ATOM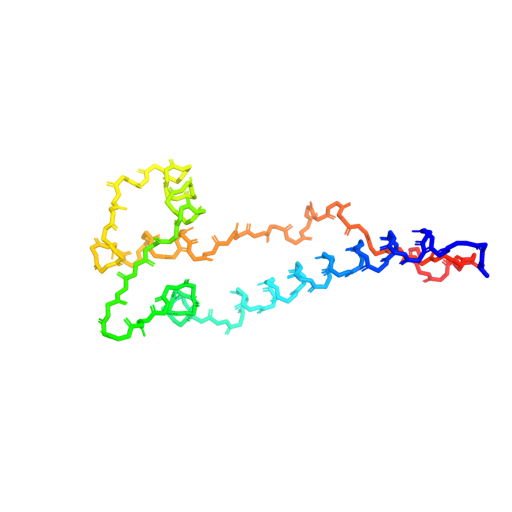 762 C C . ASP A 1 95 ? 13.152 -3.912 -21.593 1.00 78.62 95 ASP A C 1
ATOM 764 O O . ASP A 1 95 ? 13.026 -3.334 -22.671 1.00 78.62 95 ASP A O 1
ATOM 768 N N . LEU A 1 96 ? 14.330 -3.991 -20.970 1.00 75.38 96 LEU A N 1
ATOM 769 C CA . LEU A 1 96 ? 15.615 -3.551 -21.509 1.00 75.38 96 LEU A CA 1
ATOM 770 C C . LEU A 1 96 ? 16.716 -4.484 -20.996 1.00 75.38 96 LEU A C 1
ATOM 772 O O . LEU A 1 96 ? 16.671 -4.955 -19.860 1.00 75.38 96 LEU A O 1
ATOM 776 N N . ASN A 1 97 ? 17.748 -4.703 -21.809 1.00 77.38 97 ASN A N 1
ATOM 777 C CA . ASN A 1 97 ? 18.940 -5.431 -21.380 1.00 77.38 97 ASN A CA 1
ATOM 778 C C . ASN A 1 97 ? 19.846 -4.510 -20.548 1.00 77.38 97 ASN A C 1
ATOM 780 O O . ASN A 1 97 ? 20.829 -3.980 -21.063 1.00 77.38 97 ASN A O 1
ATOM 784 N N . ASP A 1 98 ? 19.515 -4.320 -19.269 1.00 79.44 98 ASP A N 1
ATOM 785 C CA . ASP A 1 98 ? 20.296 -3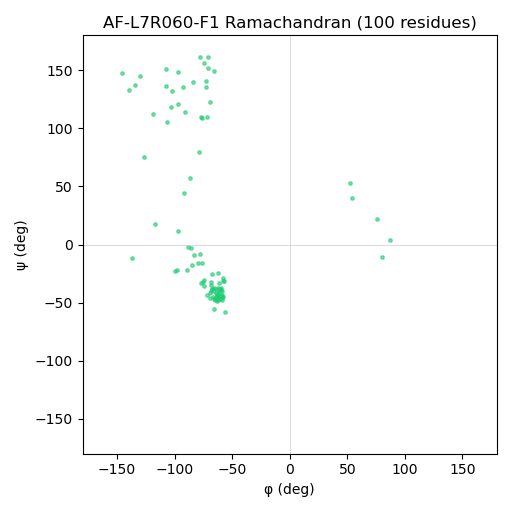.501 -18.338 1.00 79.44 98 ASP A CA 1
ATOM 786 C C . ASP A 1 98 ? 20.816 -4.328 -17.151 1.00 79.44 98 ASP A C 1
ATOM 788 O O . ASP A 1 98 ? 20.056 -4.795 -16.302 1.00 79.44 98 ASP A O 1
ATOM 792 N N . ARG A 1 99 ? 22.141 -4.514 -17.081 1.00 79.75 99 ARG A N 1
ATOM 793 C CA . ARG A 1 99 ? 22.785 -5.253 -15.984 1.00 79.75 99 ARG A CA 1
ATOM 794 C C . ARG A 1 99 ? 22.957 -4.429 -14.707 1.00 79.75 99 ARG A C 1
ATOM 796 O O . ARG A 1 99 ? 23.283 -5.025 -13.686 1.00 79.75 99 ARG A O 1
ATOM 803 N N . TYR A 1 100 ? 22.833 -3.102 -14.764 1.00 74.06 100 TYR A N 1
ATOM 804 C CA . TYR A 1 100 ? 23.053 -2.220 -13.611 1.00 74.06 100 TYR A CA 1
ATOM 805 C C . TYR A 1 100 ? 21.890 -2.247 -12.614 1.00 74.06 100 TYR A C 1
ATOM 807 O O . TYR A 1 100 ? 22.057 -1.818 -11.478 1.00 74.06 100 TYR A O 1
ATOM 815 N N . LEU A 1 101 ? 20.732 -2.767 -13.029 1.00 76.94 101 LEU A N 1
ATOM 816 C CA . LEU A 1 101 ? 19.516 -2.880 -12.220 1.00 76.94 101 LEU A CA 1
ATOM 817 C C . LEU A 1 101 ? 19.341 -4.269 -11.577 1.00 76.94 101 LEU A C 1
ATOM 819 O O . LEU A 1 101 ? 18.250 -4.587 -11.103 1.00 76.94 101 LEU A O 1
ATOM 823 N N . ARG A 1 102 ? 20.390 -5.103 -11.611 1.00 67.19 102 ARG A N 1
ATOM 824 C CA . ARG A 1 102 ? 20.433 -6.417 -10.954 1.00 67.19 102 ARG A CA 1
ATOM 825 C C . ARG A 1 102 ? 20.776 -6.322 -9.476 1.00 67.19 102 ARG A C 1
ATOM 827 O O . ARG A 1 102 ? 21.596 -5.450 -9.122 1.00 67.19 102 ARG A O 1
#

InterPro domains:
  IPR000559 Formate-tetrahydrofolate ligase, FTHFS [PF01268] (1-102)
  IPR027417 P-loop containing nucleoside triphosphate hydrolase [SSF52540] (1-102)

Foldseek 3Di:
DVPCPVVVVLVVLVVVVVVVVVQVVCLVPDDLVVLLCVQFPQDVNATFDDPVLCVLCVVVVHNDGGSVPDDSVSSNVSRDPPDDPVPPPRDRDDPDPDPVRD

Organism: NCBI:txid1178177

pLDDT: mean 84.34, std 4.47, range [59.78, 89.94]

Mean predicted aligned error: 7.24 Å

Sequence (102 aa):
HLTGDIHAVTAANNLLAAQMDARIFHELTQKDGPLYDRLVPKIKGVRKFSAIQQRRLKRLGIDKTDPDSLTDDERTKFARLNIDTNKIMWNRVVDLNDRYLR

Nearest PDB structures (foldseek):
  2eo2-assembly1_A  TM=7.781E-01  e=5.210E-05  Mus musculus